Protein AF-R7LWX1-F1 (afdb_monomer_lite)

Structure (mmCIF, N/CA/C/O backbone):
data_AF-R7LWX1-F1
#
_entry.id   AF-R7LWX1-F1
#
loop_
_atom_site.group_PDB
_atom_site.id
_atom_site.type_symbol
_atom_site.label_atom_id
_atom_site.label_alt_id
_atom_site.label_comp_id
_atom_site.label_asym_id
_atom_site.label_entity_id
_atom_site.label_seq_id
_atom_site.pdbx_PDB_ins_code
_atom_site.Cartn_x
_atom_site.Cartn_y
_atom_site.Cartn_z
_atom_site.occupancy
_atom_site.B_iso_or_equiv
_atom_site.auth_seq_id
_atom_site.auth_comp_id
_atom_site.auth_asym_id
_atom_site.auth_atom_id
_atom_site.pdbx_PDB_model_num
ATOM 1 N N . MET A 1 1 ? -6.903 -1.826 16.139 1.00 79.50 1 MET A N 1
ATOM 2 C CA . MET A 1 1 ? -6.260 -3.153 16.042 1.00 79.50 1 MET A CA 1
ATOM 3 C C . MET A 1 1 ? -4.923 -3.073 16.783 1.00 79.50 1 MET A C 1
ATOM 5 O O . MET A 1 1 ? -4.503 -1.968 17.119 1.00 79.50 1 MET A O 1
ATOM 9 N N . SER A 1 2 ? -4.283 -4.193 17.135 1.00 88.62 2 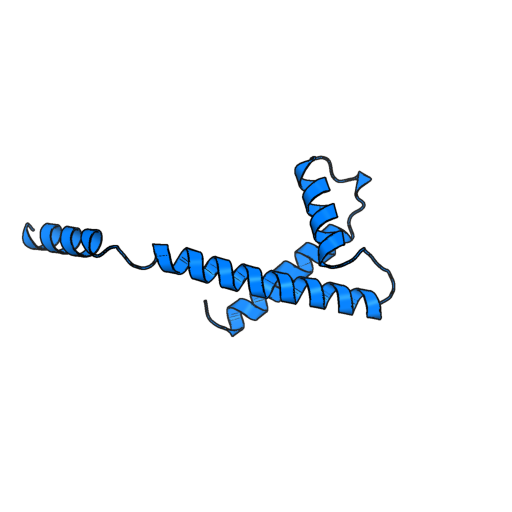SER A N 1
ATOM 10 C CA . SER A 1 2 ? -2.975 -4.135 17.811 1.00 88.62 2 SER A CA 1
ATOM 11 C C . SER A 1 2 ? -1.902 -3.551 16.879 1.00 88.62 2 SER A C 1
ATOM 13 O O . SER A 1 2 ? -2.018 -3.635 15.654 1.00 88.62 2 SER A O 1
ATOM 15 N N . LYS A 1 3 ? -0.835 -2.962 17.439 1.00 88.50 3 LYS A N 1
ATOM 16 C CA . LYS A 1 3 ? 0.281 -2.406 16.648 1.00 88.50 3 LYS A CA 1
ATOM 17 C C . LYS A 1 3 ? 0.890 -3.455 15.710 1.00 88.50 3 LYS A C 1
ATOM 19 O O . LYS A 1 3 ? 1.113 -3.165 14.540 1.00 88.50 3 LYS A O 1
ATOM 24 N N . ILE A 1 4 ? 1.084 -4.675 16.212 1.00 91.00 4 ILE A N 1
ATOM 25 C CA . ILE A 1 4 ? 1.629 -5.807 15.450 1.00 91.00 4 ILE A CA 1
ATOM 26 C C . ILE A 1 4 ? 0.669 -6.222 14.329 1.00 91.00 4 ILE A C 1
ATOM 28 O O . ILE A 1 4 ? 1.095 -6.366 13.186 1.00 91.00 4 ILE A O 1
ATOM 32 N N . GLY A 1 5 ? -0.635 -6.321 14.617 1.00 92.31 5 GLY A N 1
ATOM 33 C CA . GLY A 1 5 ? -1.640 -6.645 13.600 1.00 92.31 5 GLY A CA 1
ATOM 34 C C . GLY A 1 5 ? -1.671 -5.621 12.463 1.00 92.31 5 GLY A C 1
ATOM 35 O O . GLY A 1 5 ? -1.781 -5.988 11.296 1.00 92.31 5 GLY A O 1
ATOM 36 N N . ARG A 1 6 ? -1.479 -4.335 12.782 1.00 93.06 6 ARG A N 1
ATOM 37 C CA . ARG A 1 6 ? -1.377 -3.273 11.772 1.00 93.06 6 ARG A CA 1
ATOM 38 C C . ARG A 1 6 ? -0.171 -3.459 10.865 1.00 93.06 6 ARG A C 1
ATOM 40 O O . ARG A 1 6 ? -0.306 -3.313 9.658 1.00 93.06 6 ARG A O 1
ATOM 47 N N . MET A 1 7 ? 0.991 -3.758 11.443 1.00 93.81 7 MET A N 1
ATOM 48 C CA . MET A 1 7 ? 2.212 -3.983 10.669 1.00 93.81 7 MET A CA 1
ATOM 49 C C . MET A 1 7 ? 2.033 -5.167 9.720 1.00 93.81 7 MET A C 1
ATOM 51 O O . MET A 1 7 ? 2.330 -5.045 8.537 1.00 93.81 7 MET A O 1
ATOM 55 N N . TYR A 1 8 ? 1.472 -6.273 10.213 1.00 96.00 8 TYR A N 1
ATOM 56 C CA . TYR A 1 8 ? 1.214 -7.459 9.400 1.00 96.00 8 TYR A CA 1
ATOM 57 C C . TYR A 1 8 ? 0.249 -7.166 8.241 1.00 96.00 8 TYR A C 1
ATOM 59 O O . TYR A 1 8 ? 0.563 -7.443 7.084 1.00 96.00 8 TYR A O 1
ATOM 67 N N . ASN A 1 9 ? -0.874 -6.500 8.525 1.00 95.94 9 ASN A N 1
ATOM 68 C CA . ASN A 1 9 ? -1.828 -6.098 7.492 1.00 95.94 9 ASN A CA 1
ATOM 69 C C . ASN A 1 9 ? -1.216 -5.110 6.488 1.00 95.94 9 ASN A C 1
ATOM 71 O O . ASN A 1 9 ? -1.458 -5.230 5.292 1.00 95.94 9 ASN A O 1
ATOM 75 N N . ALA A 1 10 ? -0.374 -4.175 6.937 1.00 96.50 10 ALA A N 1
ATOM 76 C CA . ALA A 1 10 ? 0.310 -3.244 6.043 1.00 96.50 10 ALA A CA 1
ATOM 77 C C . ALA A 1 10 ? 1.280 -3.959 5.092 1.00 96.50 10 ALA A C 1
ATOM 79 O O . ALA A 1 10 ? 1.373 -3.580 3.925 1.00 96.50 10 ALA A O 1
ATOM 80 N N . VAL A 1 11 ? 1.988 -4.989 5.570 1.00 97.50 11 VAL A N 1
ATOM 81 C CA . VAL A 1 11 ? 2.875 -5.822 4.741 1.00 97.50 11 VAL A CA 1
ATOM 82 C C . VAL A 1 11 ? 2.072 -6.598 3.700 1.00 97.50 11 VAL A C 1
ATOM 84 O O . VAL A 1 11 ? 2.437 -6.585 2.525 1.00 97.50 11 VAL A O 1
ATOM 87 N N . ILE A 1 12 ? 0.966 -7.228 4.104 1.00 97.31 12 ILE A N 1
ATOM 88 C CA . ILE A 1 12 ? 0.089 -7.966 3.184 1.00 97.31 12 ILE A CA 1
ATOM 89 C C . ILE A 1 12 ? -0.466 -7.034 2.105 1.00 97.31 12 ILE A C 1
ATOM 91 O O . ILE A 1 12 ? -0.338 -7.331 0.917 1.00 97.31 12 ILE A O 1
ATOM 95 N N . SER A 1 13 ? -1.027 -5.886 2.492 1.00 96.62 13 SER A N 1
ATOM 96 C CA . SER A 1 13 ? -1.553 -4.909 1.533 1.00 96.62 13 SER A CA 1
ATOM 97 C C . SER A 1 13 ? -0.464 -4.394 0.593 1.00 96.62 13 SER A C 1
ATOM 99 O O . SER A 1 13 ? -0.682 -4.318 -0.612 1.00 96.62 13 SER A O 1
ATOM 101 N N . ALA A 1 14 ? 0.745 -4.136 1.105 1.00 97.50 14 ALA A N 1
ATOM 102 C CA . ALA A 1 14 ? 1.877 -3.750 0.269 1.00 97.50 14 ALA A CA 1
ATOM 103 C C . ALA A 1 14 ? 2.241 -4.838 -0.752 1.00 97.50 14 ALA A C 1
ATOM 105 O O . ALA A 1 14 ? 2.503 -4.521 -1.911 1.00 97.50 14 ALA A O 1
ATOM 106 N N . ALA A 1 15 ? 2.223 -6.115 -0.363 1.00 97.44 15 ALA A N 1
ATOM 107 C CA . ALA A 1 15 ? 2.465 -7.221 -1.286 1.00 97.44 15 ALA A CA 1
ATOM 108 C C . ALA A 1 15 ? 1.405 -7.286 -2.396 1.00 97.44 15 ALA A C 1
ATOM 110 O O . ALA A 1 15 ? 1.758 -7.445 -3.568 1.00 97.44 15 ALA A O 1
ATOM 111 N N . TYR A 1 16 ? 0.126 -7.098 -2.055 1.00 96.75 16 TYR A N 1
ATOM 112 C CA . TYR A 1 16 ? -0.951 -7.030 -3.044 1.00 96.75 16 TYR A CA 1
ATOM 113 C C . TYR A 1 16 ? -0.801 -5.840 -3.994 1.00 96.75 16 TYR A C 1
ATOM 115 O O . TYR A 1 16 ? -0.874 -6.037 -5.208 1.00 96.75 16 TYR A 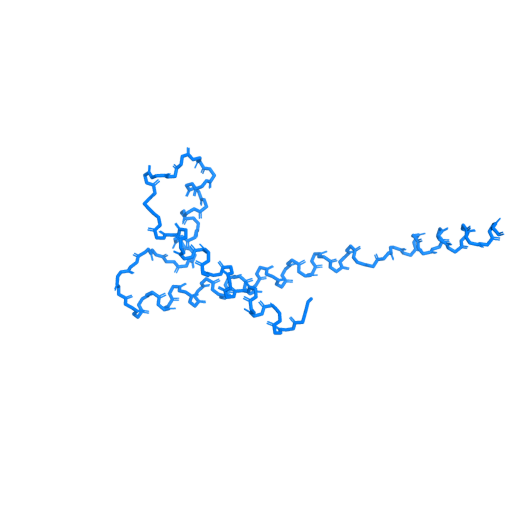O 1
ATOM 123 N N . ASP A 1 17 ? -0.511 -4.644 -3.478 1.00 96.25 17 ASP A N 1
ATOM 124 C CA . ASP A 1 17 ? -0.286 -3.448 -4.297 1.00 96.25 17 ASP A CA 1
ATOM 125 C C . ASP A 1 17 ? 0.889 -3.649 -5.259 1.00 96.25 17 ASP A C 1
ATOM 127 O O . ASP A 1 17 ? 0.788 -3.366 -6.455 1.00 96.25 17 ASP A O 1
ATOM 131 N N . ARG A 1 18 ? 2.010 -4.195 -4.769 1.00 96.31 18 ARG A N 1
ATOM 132 C CA . ARG A 1 18 ? 3.190 -4.451 -5.606 1.00 96.31 18 ARG A CA 1
ATOM 133 C C . ARG A 1 18 ? 2.933 -5.522 -6.662 1.00 96.31 18 ARG A C 1
ATOM 135 O O . ARG A 1 18 ? 3.367 -5.346 -7.801 1.00 96.31 18 ARG A O 1
ATOM 142 N N . ARG A 1 19 ? 2.186 -6.577 -6.323 1.00 94.31 19 ARG A N 1
ATOM 143 C CA . ARG A 1 19 ? 1.725 -7.587 -7.288 1.00 94.31 19 ARG A CA 1
ATOM 144 C C . ARG A 1 19 ? 0.763 -6.995 -8.317 1.00 94.31 19 ARG A C 1
ATOM 146 O O . ARG A 1 19 ? 0.736 -7.448 -9.455 1.00 94.31 19 ARG A O 1
ATOM 153 N N . PHE A 1 20 ? -0.050 -6.014 -7.939 1.00 94.62 20 PHE A N 1
ATOM 154 C CA . PHE A 1 20 ? -0.948 -5.344 -8.874 1.00 94.62 20 PHE A CA 1
ATOM 155 C C . PHE A 1 20 ? -0.177 -4.442 -9.842 1.00 94.62 20 PHE A C 1
ATOM 157 O O . PHE A 1 20 ? -0.411 -4.507 -11.046 1.00 94.62 20 PHE A O 1
ATOM 164 N N . VAL A 1 21 ? 0.800 -3.679 -9.343 1.00 94.56 21 VAL A N 1
ATOM 165 C CA . VAL A 1 21 ? 1.678 -2.832 -10.168 1.00 94.56 21 VAL A CA 1
ATOM 166 C C . VAL A 1 21 ? 2.491 -3.648 -11.177 1.00 94.56 21 VAL A C 1
ATOM 168 O O . VAL A 1 21 ? 2.734 -3.167 -12.284 1.00 94.56 21 VAL A O 1
ATOM 171 N N . SER A 1 22 ? 2.895 -4.876 -10.833 1.00 92.12 22 SER A N 1
ATOM 172 C CA . SER A 1 22 ? 3.638 -5.744 -11.756 1.00 92.12 22 SER A CA 1
ATOM 173 C C . SER A 1 22 ? 2.787 -6.328 -12.888 1.00 92.12 22 SER A C 1
ATOM 175 O O . SER A 1 22 ? 3.348 -6.865 -13.845 1.00 92.12 22 SER A O 1
ATOM 177 N N . LYS A 1 23 ? 1.452 -6.219 -12.826 1.00 89.69 23 LYS A N 1
ATOM 178 C CA . LYS A 1 23 ? 0.583 -6.624 -13.937 1.00 89.69 23 LYS A CA 1
ATOM 179 C C . LYS A 1 23 ? 0.791 -5.702 -15.135 1.00 89.69 23 LYS A C 1
ATOM 181 O O . LYS A 1 23 ? 0.989 -4.498 -14.991 1.00 89.69 23 LYS A O 1
ATOM 186 N N . ASN A 1 24 ? 0.676 -6.272 -16.332 1.00 82.88 24 ASN A N 1
ATOM 187 C CA . ASN A 1 24 ? 0.669 -5.492 -17.561 1.00 82.88 24 ASN A CA 1
ATOM 188 C C . ASN A 1 24 ? -0.604 -4.619 -17.605 1.00 82.88 24 ASN A C 1
ATOM 190 O O . ASN A 1 24 ? -1.701 -5.187 -17.571 1.00 82.88 24 ASN A O 1
ATOM 194 N N . PRO A 1 25 ? -0.494 -3.280 -17.710 1.00 79.69 25 PRO A N 1
ATOM 195 C CA . PRO A 1 25 ? -1.653 -2.388 -17.719 1.00 79.69 25 PRO A CA 1
ATOM 196 C C . PRO A 1 25 ? -2.601 -2.660 -18.893 1.00 79.69 25 PRO A C 1
ATOM 198 O O . PRO A 1 25 ? -3.804 -2.473 -18.752 1.00 79.69 25 PRO A O 1
ATOM 201 N N . LYS A 1 26 ? -2.103 -3.210 -20.011 1.00 81.44 26 LYS A N 1
ATOM 202 C CA . LYS A 1 26 ? -2.938 -3.623 -21.156 1.00 81.44 26 LYS A CA 1
ATOM 203 C C . LYS A 1 26 ? -3.952 -4.723 -20.810 1.00 81.44 26 LYS A C 1
ATOM 205 O O . LYS A 1 26 ? -4.928 -4.897 -21.529 1.00 81.44 26 LYS A O 1
ATOM 210 N N . ASN A 1 27 ? -3.732 -5.453 -19.714 1.00 85.88 27 ASN A N 1
ATOM 211 C CA . ASN A 1 27 ? -4.625 -6.513 -19.244 1.00 85.88 27 ASN A CA 1
ATOM 212 C C . ASN A 1 27 ? -5.658 -6.011 -18.217 1.00 85.88 27 ASN A C 1
ATOM 214 O O . ASN A 1 27 ? -6.477 -6.802 -17.743 1.00 85.88 27 ASN A O 1
ATOM 218 N N . LEU A 1 28 ? -5.619 -4.726 -17.844 1.00 87.94 28 LEU A N 1
ATOM 219 C CA . LEU A 1 28 ? -6.582 -4.114 -16.932 1.00 87.94 28 LEU A CA 1
ATOM 220 C C . LEU A 1 28 ? -7.802 -3.662 -17.739 1.00 87.94 28 LEU A C 1
ATOM 222 O O . LEU A 1 28 ? -7.727 -2.744 -18.549 1.00 87.94 28 LEU A O 1
ATOM 226 N N . LYS A 1 29 ? -8.924 -4.359 -17.546 1.00 86.75 29 LYS A N 1
ATOM 227 C CA . LYS A 1 29 ? -10.124 -4.199 -18.381 1.00 86.75 29 LYS A CA 1
ATOM 228 C C . LYS A 1 29 ? -11.010 -3.031 -17.955 1.00 86.75 29 LYS A C 1
ATOM 230 O O . LYS A 1 29 ? -11.820 -2.573 -18.754 1.00 86.75 29 LYS A O 1
ATOM 235 N N . THR A 1 30 ? -10.897 -2.577 -16.706 1.00 92.25 30 THR A N 1
ATOM 236 C CA . THR A 1 30 ? -11.764 -1.523 -16.176 1.00 92.25 30 THR A CA 1
ATOM 237 C C . THR A 1 30 ? -11.013 -0.191 -16.049 1.00 92.25 30 THR A C 1
ATOM 239 O O . THR A 1 30 ? -9.841 -0.174 -15.661 1.00 92.25 30 THR A O 1
ATOM 242 N N . PRO A 1 31 ? -11.675 0.954 -16.309 1.00 92.00 31 PRO A N 1
ATOM 243 C CA . PRO A 1 31 ? -11.078 2.274 -16.081 1.00 92.00 31 PRO A CA 1
ATOM 244 C C . PRO A 1 31 ? -10.656 2.506 -14.625 1.00 92.00 31 PRO A C 1
ATOM 246 O O . PRO A 1 31 ? -9.722 3.258 -14.355 1.00 92.00 31 PRO A O 1
ATOM 249 N N . ILE A 1 32 ? -11.348 1.859 -13.681 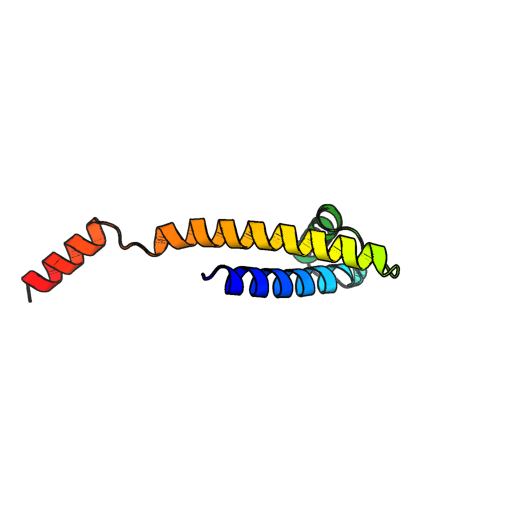1.00 93.81 32 ILE A N 1
ATOM 250 C CA . ILE A 1 32 ? -11.040 1.929 -12.251 1.00 93.81 32 ILE A CA 1
ATOM 251 C C . ILE A 1 32 ? -9.707 1.235 -11.972 1.00 93.81 32 ILE A C 1
ATOM 253 O O . ILE A 1 32 ? -8.855 1.819 -11.306 1.00 93.81 32 ILE A O 1
ATOM 257 N N . ASP A 1 33 ? -9.495 0.039 -12.526 1.00 92.06 33 ASP A N 1
ATOM 258 C CA . ASP A 1 33 ? -8.243 -0.704 -12.369 1.00 92.06 33 ASP A CA 1
ATOM 259 C C . ASP A 1 33 ? -7.054 0.050 -12.967 1.00 92.06 33 ASP A C 1
ATOM 261 O O . ASP A 1 33 ? -5.986 0.085 -12.357 1.00 92.06 33 ASP A O 1
ATOM 265 N N . LEU A 1 34 ? -7.240 0.684 -14.130 1.00 93.38 34 LEU A N 1
ATOM 266 C CA . LEU A 1 34 ? -6.213 1.514 -14.766 1.00 93.38 34 LEU A CA 1
ATOM 267 C C . LEU A 1 34 ? -5.838 2.709 -13.885 1.00 93.38 34 LEU A C 1
ATOM 269 O O . LEU A 1 34 ? -4.668 2.879 -13.548 1.00 93.38 34 LEU A O 1
ATOM 273 N N . LYS A 1 35 ? -6.825 3.485 -13.419 1.00 94.62 35 LYS A N 1
ATOM 274 C CA . LYS A 1 35 ? -6.574 4.616 -12.508 1.00 94.62 35 LYS A CA 1
ATOM 275 C C . LYS A 1 35 ? -5.940 4.170 -11.191 1.00 94.62 35 LYS A C 1
ATOM 277 O O . LYS A 1 35 ? -5.093 4.871 -10.634 1.00 94.62 35 LYS A O 1
ATOM 282 N N . PHE A 1 36 ? -6.350 3.014 -10.674 1.00 94.19 36 PHE A N 1
ATOM 283 C CA . PHE A 1 36 ? -5.771 2.447 -9.463 1.00 94.19 36 PHE A CA 1
ATOM 284 C C . PHE A 1 36 ? -4.308 2.044 -9.683 1.00 94.19 36 PHE A C 1
ATOM 286 O O . PHE A 1 36 ? -3.453 2.395 -8.869 1.00 94.19 36 PHE A O 1
ATOM 293 N N . HIS A 1 37 ? -3.999 1.394 -10.809 1.00 95.50 37 HIS A N 1
ATOM 294 C CA . HIS A 1 37 ? -2.631 1.053 -11.207 1.00 95.50 37 HIS A CA 1
ATOM 295 C C . HIS A 1 37 ? -1.755 2.299 -11.329 1.00 95.50 37 HIS A C 1
ATOM 297 O O . HIS A 1 37 ? -0.708 2.369 -10.687 1.00 95.50 37 HIS A O 1
ATOM 303 N N . GLU A 1 38 ? -2.214 3.312 -12.064 1.00 95.12 38 GLU A N 1
ATOM 304 C CA . GLU A 1 38 ? -1.506 4.584 -12.241 1.00 95.12 38 GLU A CA 1
ATOM 305 C C . GLU A 1 38 ? -1.225 5.273 -10.901 1.00 95.12 38 GLU A C 1
ATOM 307 O O . GLU A 1 38 ? -0.108 5.732 -10.646 1.00 95.12 38 GLU A O 1
ATOM 312 N N . SER A 1 39 ? -2.216 5.299 -10.006 1.00 95.62 39 SER A N 1
ATOM 313 C CA . SER A 1 39 ? -2.068 5.854 -8.659 1.00 95.62 39 SER A CA 1
ATOM 314 C C . SER A 1 39 ? -1.022 5.094 -7.836 1.00 95.62 39 SER A C 1
ATOM 316 O O . SER A 1 39 ? -0.153 5.708 -7.203 1.00 95.62 39 SER A O 1
ATOM 318 N N . LEU A 1 40 ? -1.037 3.758 -7.880 1.00 96.00 40 LEU A N 1
ATOM 319 C CA . LEU A 1 40 ? -0.044 2.930 -7.194 1.00 96.00 40 LEU A CA 1
ATOM 320 C C . LEU A 1 40 ? 1.361 3.114 -7.775 1.00 96.00 40 LEU A C 1
ATOM 322 O O . LEU A 1 40 ? 2.322 3.230 -7.009 1.00 96.00 40 LEU A O 1
ATOM 326 N N . VAL A 1 41 ? 1.502 3.195 -9.099 1.00 95.88 41 VAL A N 1
ATOM 327 C CA . VAL A 1 41 ? 2.787 3.472 -9.763 1.00 95.88 41 VAL A CA 1
ATOM 328 C C . VAL A 1 41 ? 3.313 4.848 -9.360 1.00 95.88 41 VAL A C 1
ATOM 330 O O . VAL A 1 41 ? 4.481 4.970 -8.990 1.00 95.88 41 VAL A O 1
ATOM 333 N N . LYS A 1 42 ? 2.457 5.873 -9.348 1.00 96.75 42 LYS A N 1
ATOM 334 C CA . LYS A 1 42 ? 2.826 7.238 -8.947 1.00 96.75 42 LYS A CA 1
ATOM 335 C C . LYS A 1 42 ? 3.286 7.314 -7.489 1.00 96.75 42 LYS A C 1
ATOM 337 O O . LYS A 1 42 ? 4.237 8.025 -7.174 1.00 96.75 42 LYS A O 1
ATOM 342 N N . THR A 1 43 ? 2.617 6.594 -6.593 1.00 95.19 43 THR A N 1
ATOM 343 C CA . THR A 1 43 ? 2.866 6.679 -5.143 1.00 95.19 43 THR A CA 1
ATOM 344 C C . THR A 1 43 ? 3.970 5.739 -4.656 1.00 95.19 43 THR A C 1
ATOM 346 O O . THR A 1 43 ? 4.722 6.088 -3.745 1.00 95.19 43 THR A O 1
ATOM 349 N N . THR A 1 44 ? 4.108 4.558 -5.263 1.00 95.75 44 THR A N 1
ATOM 350 C CA . THR A 1 44 ? 5.028 3.500 -4.801 1.00 95.75 44 THR A CA 1
ATOM 351 C C . THR A 1 44 ? 6.145 3.177 -5.797 1.00 95.75 44 THR A C 1
ATOM 353 O O . THR A 1 44 ? 7.135 2.541 -5.433 1.00 95.75 44 THR A O 1
ATOM 356 N N . GLY A 1 45 ? 6.061 3.689 -7.024 1.00 94.75 45 GLY A N 1
ATOM 357 C CA . GLY A 1 45 ? 7.029 3.487 -8.102 1.00 94.75 45 GLY A CA 1
ATOM 358 C C . GLY A 1 45 ? 6.609 2.397 -9.099 1.00 94.75 45 GLY A C 1
ATOM 359 O O . GLY A 1 45 ? 5.747 1.566 -8.788 1.00 94.75 45 GLY A O 1
ATOM 360 N N . PRO A 1 46 ? 7.225 2.378 -10.295 1.00 94.88 46 PRO A N 1
ATOM 361 C CA . PRO A 1 46 ? 6.912 1.415 -11.349 1.00 94.88 46 PRO A CA 1
ATOM 362 C C . PRO A 1 46 ? 7.325 -0.019 -10.986 1.00 94.88 46 PRO A C 1
ATOM 364 O O . PRO A 1 46 ? 7.970 -0.272 -9.964 1.00 94.88 46 PRO A O 1
ATOM 367 N N . SER A 1 47 ? 6.926 -0.978 -11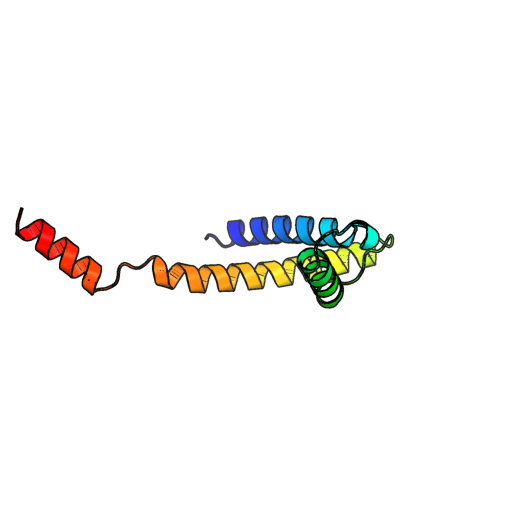.823 1.00 93.44 47 SER A N 1
ATOM 368 C CA . SER A 1 47 ? 7.483 -2.334 -11.782 1.00 93.44 47 SER A CA 1
ATOM 369 C C . SER A 1 47 ? 8.949 -2.307 -12.223 1.00 93.44 47 SER A C 1
ATOM 371 O O . SER A 1 47 ? 9.316 -1.526 -13.100 1.00 93.44 47 SER A O 1
ATOM 373 N N . THR A 1 48 ? 9.797 -3.126 -11.606 1.00 93.56 48 THR A N 1
ATOM 374 C CA . THR A 1 48 ? 11.241 -3.142 -11.868 1.00 93.56 48 THR A CA 1
ATOM 375 C C . THR A 1 48 ? 11.817 -4.525 -11.600 1.00 93.56 48 THR A C 1
ATOM 377 O O . THR A 1 48 ? 11.405 -5.194 -10.654 1.00 93.56 48 THR A O 1
ATOM 380 N N . ASN A 1 49 ? 12.795 -4.924 -12.413 1.00 93.25 49 ASN A N 1
ATOM 381 C CA . ASN A 1 49 ? 13.563 -6.156 -12.216 1.00 93.25 49 ASN A CA 1
ATOM 382 C C . ASN A 1 49 ? 14.781 -5.932 -11.303 1.00 93.25 49 ASN A C 1
ATOM 384 O O . ASN A 1 49 ? 15.463 -6.884 -10.936 1.00 93.25 49 ASN A O 1
ATOM 388 N N . ASN A 1 50 ? 15.078 -4.679 -10.932 1.00 96.31 50 ASN A N 1
ATOM 389 C CA . ASN A 1 50 ? 16.178 -4.363 -10.030 1.00 96.31 50 ASN A CA 1
ATOM 390 C C . ASN A 1 50 ? 15.750 -4.630 -8.570 1.00 96.31 50 ASN A C 1
ATOM 392 O O . ASN A 1 50 ? 14.839 -3.952 -8.080 1.00 96.31 50 ASN A O 1
ATOM 396 N N . PRO A 1 51 ? 16.417 -5.543 -7.839 1.00 93.81 51 PRO A N 1
ATOM 397 C CA . PRO A 1 51 ? 15.997 -5.940 -6.494 1.00 93.81 51 PRO A CA 1
ATOM 398 C C 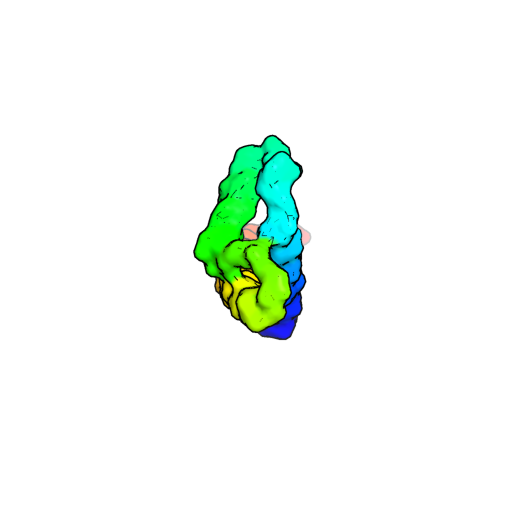. PRO A 1 51 ? 16.055 -4.789 -5.479 1.00 93.81 51 PRO A C 1
ATOM 400 O O . PRO A 1 51 ? 15.178 -4.672 -4.623 1.00 93.81 51 PRO A O 1
ATOM 403 N N . ILE A 1 52 ? 17.029 -3.881 -5.603 1.00 96.38 52 ILE A N 1
ATOM 404 C CA . ILE A 1 52 ? 17.167 -2.717 -4.714 1.00 96.38 52 ILE A CA 1
ATOM 405 C C . ILE A 1 52 ? 15.998 -1.752 -4.928 1.00 96.38 52 ILE A C 1
ATOM 407 O O . ILE A 1 52 ? 15.421 -1.229 -3.971 1.00 96.38 52 ILE A O 1
ATOM 411 N N . GLN A 1 53 ? 15.625 -1.507 -6.185 1.00 95.81 53 GLN A N 1
ATOM 412 C CA . GLN A 1 53 ? 14.477 -0.654 -6.491 1.00 95.81 53 GLN A CA 1
ATOM 413 C C . GLN A 1 53 ? 13.161 -1.319 -6.076 1.00 95.81 53 GLN A C 1
ATOM 415 O O . GLN A 1 53 ? 12.300 -0.643 -5.513 1.00 95.81 53 GLN A O 1
ATOM 420 N N . ALA A 1 54 ? 13.029 -2.633 -6.269 1.00 95.06 54 ALA A N 1
ATOM 421 C CA . ALA A 1 54 ? 11.866 -3.395 -5.829 1.00 95.06 54 ALA A CA 1
ATOM 422 C C . ALA A 1 54 ? 11.672 -3.292 -4.307 1.00 95.06 54 ALA A C 1
ATOM 424 O O . ALA A 1 54 ? 10.567 -2.987 -3.854 1.00 95.06 54 ALA A O 1
ATOM 425 N N . ALA A 1 55 ? 12.748 -3.432 -3.525 1.00 96.25 55 ALA A N 1
ATOM 426 C CA . ALA A 1 55 ? 12.717 -3.253 -2.074 1.00 96.25 55 ALA A CA 1
ATOM 427 C C . ALA A 1 55 ? 12.311 -1.822 -1.671 1.00 96.25 55 ALA A C 1
ATOM 429 O O . ALA A 1 55 ? 11.447 -1.640 -0.810 1.00 96.25 55 ALA A O 1
ATOM 430 N N . LYS A 1 56 ? 12.858 -0.792 -2.336 1.00 97.31 56 LYS A N 1
ATOM 431 C CA . LYS 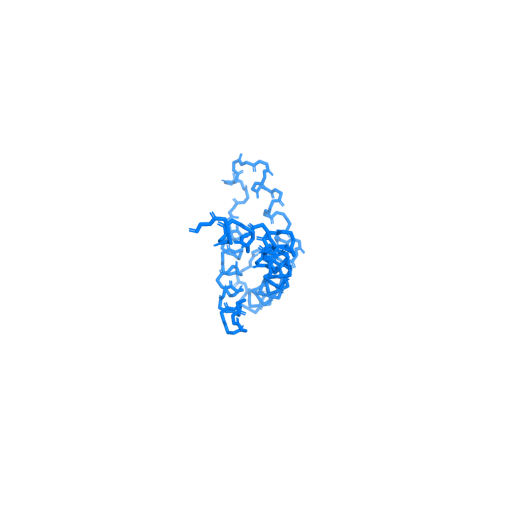A 1 56 ? 12.467 0.613 -2.105 1.00 97.31 56 LYS A CA 1
ATOM 432 C C . LYS A 1 56 ? 10.984 0.850 -2.404 1.00 97.31 56 LYS A C 1
ATOM 434 O O . LYS A 1 56 ? 10.297 1.509 -1.623 1.00 97.31 56 LYS A O 1
ATOM 439 N N . SER A 1 57 ? 10.479 0.316 -3.513 1.00 97.19 57 SER A N 1
ATOM 440 C CA . SER A 1 57 ? 9.067 0.421 -3.890 1.00 97.19 57 SER A CA 1
ATOM 441 C C . SER A 1 57 ? 8.145 -0.329 -2.933 1.00 97.19 57 SER A C 1
ATOM 443 O O . SER A 1 57 ? 7.090 0.191 -2.565 1.00 97.19 57 SER A O 1
ATOM 445 N N . PHE A 1 58 ? 8.556 -1.509 -2.468 1.00 97.56 58 PHE A N 1
ATOM 446 C CA . PHE A 1 58 ? 7.829 -2.254 -1.445 1.00 97.56 58 PHE A CA 1
ATOM 447 C C . PHE A 1 58 ? 7.751 -1.469 -0.132 1.00 97.56 58 PHE A C 1
ATOM 449 O O . PHE A 1 58 ? 6.673 -1.323 0.441 1.00 97.56 58 PHE A O 1
ATOM 456 N N . PHE A 1 59 ? 8.862 -0.874 0.307 1.00 97.69 59 PHE A N 1
ATOM 457 C CA . PHE A 1 59 ? 8.885 -0.049 1.514 1.00 97.69 59 PHE A CA 1
ATOM 458 C C . PHE A 1 59 ? 7.970 1.183 1.403 1.00 97.69 59 PHE A C 1
ATOM 460 O O . PHE A 1 59 ? 7.257 1.517 2.353 1.00 97.69 59 PHE A O 1
ATOM 467 N N . LYS A 1 60 ? 7.915 1.831 0.228 1.00 97.88 60 LYS A N 1
ATOM 468 C CA . LYS A 1 60 ? 6.952 2.915 -0.042 1.00 97.88 60 LYS A CA 1
ATOM 469 C C . LYS A 1 60 ? 5.502 2.431 0.083 1.00 97.88 60 LYS A C 1
ATOM 471 O O . LYS A 1 60 ? 4.707 3.093 0.749 1.00 97.88 60 LYS A O 1
ATOM 476 N N . ALA A 1 61 ? 5.175 1.273 -0.497 1.00 97.56 61 ALA A N 1
ATOM 477 C CA . ALA A 1 61 ? 3.843 0.670 -0.397 1.00 97.56 61 ALA A CA 1
ATOM 478 C C . ALA A 1 61 ? 3.475 0.310 1.053 1.00 97.56 61 ALA A C 1
ATOM 480 O O . ALA A 1 61 ? 2.366 0.597 1.503 1.00 97.56 61 ALA A O 1
ATOM 481 N N . TYR A 1 62 ? 4.417 -0.239 1.823 1.00 97.94 62 TYR A N 1
ATOM 482 C CA . TYR A 1 62 ? 4.229 -0.525 3.247 1.00 97.94 62 TYR A CA 1
ATOM 483 C C . TYR A 1 62 ? 3.928 0.740 4.061 1.00 97.94 62 TYR A C 1
ATOM 485 O O . TYR A 1 62 ? 2.986 0.758 4.859 1.00 97.94 62 TYR A O 1
ATOM 493 N N . LYS A 1 63 ? 4.686 1.823 3.844 1.00 97.56 63 LYS A N 1
ATOM 494 C CA . LYS A 1 63 ? 4.461 3.102 4.538 1.00 97.56 63 LYS A CA 1
ATOM 495 C C . LYS A 1 63 ? 3.088 3.688 4.198 1.00 97.56 63 LYS A C 1
ATOM 497 O O . LYS A 1 63 ? 2.379 4.136 5.100 1.00 97.56 63 LYS A O 1
ATOM 502 N N . LEU A 1 64 ? 2.699 3.646 2.922 1.00 96.81 64 LEU A N 1
ATOM 503 C CA . LEU A 1 64 ? 1.385 4.098 2.463 1.00 96.81 64 LEU A CA 1
ATOM 504 C C . LEU A 1 64 ? 0.254 3.312 3.145 1.00 96.81 64 LEU A C 1
ATOM 506 O O . LEU A 1 64 ? -0.656 3.913 3.717 1.00 96.81 64 LEU A O 1
ATOM 510 N N . ASN A 1 65 ? 0.347 1.981 3.155 1.00 97.38 65 ASN A N 1
ATOM 511 C CA . ASN A 1 65 ? -0.661 1.119 3.772 1.00 97.38 65 ASN A CA 1
ATOM 512 C C . ASN A 1 65 ? -0.705 1.244 5.298 1.00 97.38 65 ASN A C 1
ATOM 514 O O . ASN A 1 65 ? -1.783 1.227 5.886 1.00 97.38 65 ASN A O 1
ATOM 518 N N . SER A 1 66 ? 0.437 1.464 5.950 1.00 96.25 66 SER A N 1
ATOM 519 C CA . SER A 1 66 ? 0.484 1.739 7.391 1.00 96.25 66 SER A CA 1
ATOM 520 C C . SER A 1 66 ? -0.312 2.998 7.753 1.00 96.25 66 SER A C 1
ATOM 522 O O . SER A 1 66 ? -1.080 2.994 8.717 1.00 96.25 66 SER A O 1
ATOM 524 N N . LEU A 1 67 ? -0.171 4.064 6.955 1.00 95.62 67 LEU A N 1
ATOM 525 C CA . LEU A 1 67 ? -0.939 5.302 7.122 1.00 95.62 67 LEU A CA 1
ATOM 526 C C . LEU A 1 67 ? -2.425 5.100 6.815 1.00 95.62 67 LEU A C 1
ATOM 528 O O . LEU A 1 67 ? -3.275 5.631 7.530 1.00 95.62 67 LEU A O 1
ATOM 532 N N . ARG A 1 68 ? -2.747 4.320 5.780 1.00 94.81 68 ARG A N 1
ATOM 533 C CA . ARG A 1 68 ? -4.130 3.985 5.432 1.00 94.81 68 ARG A CA 1
ATOM 534 C C . ARG A 1 68 ? -4.830 3.242 6.570 1.00 94.81 68 ARG A C 1
ATOM 536 O O . ARG A 1 68 ? -5.891 3.677 7.000 1.00 94.81 68 ARG A O 1
ATOM 543 N N . LEU A 1 69 ? -4.197 2.210 7.125 1.00 95.12 69 LEU A N 1
ATOM 544 C CA . LEU A 1 69 ? -4.738 1.450 8.256 1.00 95.12 69 LEU A CA 1
ATOM 545 C C . LEU A 1 69 ? -4.890 2.307 9.519 1.00 95.12 69 LEU A C 1
ATOM 547 O O . LEU A 1 69 ? -5.833 2.119 10.279 1.00 95.12 69 LEU A O 1
ATOM 551 N N . LEU A 1 70 ? -3.985 3.263 9.764 1.00 93.94 70 LEU A N 1
ATOM 552 C CA . LEU A 1 70 ? -4.163 4.247 10.840 1.00 93.94 70 LEU A CA 1
ATOM 553 C C . LEU A 1 70 ? -5.428 5.086 10.633 1.00 93.94 70 LEU A C 1
ATOM 555 O O . LEU A 1 70 ? -6.211 5.235 11.567 1.00 93.94 70 LEU A O 1
ATOM 559 N N . ARG A 1 71 ? -5.659 5.591 9.417 1.00 92.69 71 ARG A N 1
ATOM 560 C CA . ARG A 1 71 ? -6.882 6.348 9.104 1.00 92.69 71 ARG A CA 1
ATOM 561 C C . ARG A 1 71 ? -8.131 5.486 9.240 1.00 92.69 71 ARG A C 1
ATOM 563 O O . ARG A 1 71 ? -9.094 5.927 9.854 1.00 92.69 71 ARG A O 1
ATOM 570 N N . GLU A 1 72 ? -8.107 4.263 8.720 1.00 91.06 72 GLU A N 1
ATOM 571 C CA . GLU A 1 72 ? -9.227 3.325 8.836 1.00 91.06 72 GLU A CA 1
ATOM 572 C C . GLU A 1 72 ? -9.554 3.022 10.300 1.00 91.06 72 GLU A C 1
ATOM 574 O O . GLU A 1 72 ? -10.721 2.937 10.665 1.00 91.06 72 GLU A O 1
ATOM 579 N N . GLU A 1 73 ? -8.556 2.911 11.175 1.00 89.69 73 GLU A N 1
ATOM 580 C CA . GLU A 1 73 ? -8.808 2.755 12.607 1.00 89.69 73 GLU A CA 1
ATOM 581 C C . GLU A 1 73 ? -9.428 3.988 13.261 1.00 89.69 73 GLU A C 1
ATOM 583 O O . GLU A 1 73 ? -10.306 3.827 14.106 1.00 89.69 73 GLU A O 1
ATOM 588 N N . VAL A 1 74 ? -8.997 5.194 12.880 1.00 89.25 74 VAL A N 1
ATOM 589 C CA . VAL A 1 74 ? -9.590 6.448 13.373 1.00 89.25 74 VAL A CA 1
ATOM 590 C C . VAL A 1 74 ? -11.041 6.575 12.917 1.00 89.25 74 VAL A C 1
ATOM 592 O O . VAL A 1 74 ? -11.898 6.942 13.710 1.00 89.25 74 VAL A O 1
ATOM 595 N N . ILE A 1 75 ? -11.342 6.223 11.669 1.00 87.06 75 ILE A N 1
ATOM 596 C CA . ILE A 1 75 ? -12.718 6.219 11.161 1.00 87.06 75 ILE A CA 1
ATOM 597 C C . ILE A 1 75 ? -13.539 5.158 11.907 1.00 87.06 75 ILE A C 1
ATOM 599 O O . ILE A 1 75 ? -14.602 5.448 12.444 1.00 87.06 75 ILE A O 1
ATOM 603 N N . ASN A 1 76 ? -13.024 3.933 12.028 1.00 85.94 76 ASN A N 1
ATOM 604 C CA . ASN A 1 76 ? -13.728 2.840 12.699 1.00 85.94 76 ASN A CA 1
ATOM 605 C C . ASN A 1 76 ? -13.935 3.079 14.202 1.00 85.94 76 ASN A C 1
ATOM 607 O O . ASN A 1 76 ? -14.896 2.561 14.772 1.00 85.94 76 ASN A O 1
ATOM 611 N N . SER A 1 77 ? -13.061 3.836 14.872 1.00 83.56 77 SER A N 1
ATOM 612 C CA . SER A 1 77 ? -13.229 4.149 16.295 1.00 83.56 77 SER A CA 1
ATOM 613 C C . SER A 1 77 ? -14.453 5.034 16.553 1.00 83.56 77 SER A C 1
ATOM 615 O O . SER A 1 77 ? -15.087 4.881 17.598 1.00 83.56 77 SER A O 1
ATOM 617 N N . GLN A 1 78 ? -14.852 5.863 15.581 1.00 79.81 78 GLN A N 1
ATOM 618 C CA . GLN A 1 78 ? -16.064 6.686 15.656 1.00 79.81 78 GLN A CA 1
ATOM 619 C C . GLN A 1 78 ? -17.341 5.833 15.691 1.00 79.81 78 GLN A C 1
ATOM 621 O O . GLN A 1 78 ? -18.300 6.199 16.362 1.00 79.81 78 GLN A O 1
ATOM 626 N N . PHE A 1 79 ? -17.338 4.667 15.039 1.00 79.00 79 PHE A N 1
ATOM 627 C CA . PHE A 1 79 ? -18.496 3.765 14.978 1.00 79.00 79 PHE A CA 1
ATOM 628 C C . PHE A 1 79 ? -18.519 2.701 16.085 1.00 79.00 79 PHE A C 1
ATOM 630 O O . PHE A 1 79 ? -19.556 2.094 16.341 1.00 79.00 79 PHE A O 1
ATOM 637 N N . ARG A 1 80 ? -17.386 2.446 16.752 1.00 69.19 80 ARG A N 1
ATOM 638 C CA . ARG A 1 80 ? -17.286 1.431 17.820 1.00 69.19 80 ARG A CA 1
ATOM 639 C C . ARG A 1 80 ? -17.869 1.885 19.150 1.00 69.19 80 ARG A C 1
ATOM 641 O O . ARG A 1 80 ? -18.259 1.040 19.951 1.00 69.19 80 ARG A O 1
ATOM 648 N N . ASN A 1 81 ? -17.922 3.190 19.395 1.00 59.47 81 ASN A N 1
ATOM 649 C CA . ASN A 1 81 ? -18.558 3.725 20.585 1.00 59.47 81 ASN A CA 1
ATOM 650 C C . ASN A 1 81 ? -20.051 3.915 20.302 1.00 59.47 81 ASN A C 1
ATOM 652 O O . ASN A 1 81 ? -20.400 4.765 19.483 1.00 59.47 81 ASN A O 1
ATOM 656 N N . PRO A 1 82 ? -20.945 3.168 20.980 1.00 62.97 82 PRO A N 1
ATOM 657 C CA . PRO A 1 82 ? -22.360 3.483 20.927 1.00 62.97 82 PRO A CA 1
ATOM 658 C C . PRO A 1 82 ? -22.522 4.933 21.389 1.00 62.97 82 PRO A C 1
ATOM 660 O O . PRO A 1 82 ? -21.996 5.295 22.450 1.00 62.97 82 PRO A O 1
ATOM 663 N N . SER A 1 83 ? -23.226 5.758 20.607 1.00 68.00 83 SER A N 1
ATOM 664 C CA . SER A 1 83 ? -23.542 7.132 21.004 1.00 68.00 83 SER A CA 1
ATOM 665 C C . SER A 1 83 ? -24.169 7.138 22.402 1.00 68.00 83 SER A C 1
ATOM 667 O O . SER A 1 83 ? -24.828 6.167 22.791 1.00 68.00 83 SER A O 1
ATOM 669 N N . ILE A 1 84 ? -23.989 8.220 23.165 1.00 65.38 84 ILE A N 1
ATOM 670 C CA . ILE A 1 84 ? -24.623 8.379 24.487 1.00 65.38 84 ILE A CA 1
ATOM 671 C C . ILE A 1 84 ? -26.132 8.099 24.382 1.00 65.38 84 ILE A C 1
ATOM 673 O O . ILE A 1 84 ? -26.675 7.376 25.210 1.00 65.38 84 ILE A O 1
ATOM 677 N N . PHE A 1 85 ? -26.765 8.538 23.288 1.00 60.75 85 PHE A N 1
ATOM 678 C CA . PHE A 1 85 ? -28.152 8.219 22.946 1.00 60.75 85 PHE A CA 1
ATOM 679 C C . PHE A 1 85 ? -28.429 6.718 22.851 1.00 60.75 85 PHE A C 1
ATOM 681 O O . PHE A 1 85 ? -29.384 6.240 23.448 1.00 60.75 85 PHE A O 1
ATOM 688 N N . SER A 1 86 ? -27.593 5.941 22.163 1.00 67.62 86 SER A N 1
ATOM 689 C CA . SER A 1 86 ? -27.784 4.486 22.070 1.00 67.62 86 SER A CA 1
ATOM 690 C C . SER A 1 86 ? -27.555 3.755 23.403 1.00 67.62 86 SER A C 1
ATOM 692 O O . SER A 1 86 ? -28.188 2.728 23.651 1.00 67.62 86 SER A O 1
ATOM 694 N N . LYS A 1 87 ? -26.693 4.283 24.288 1.00 70.12 87 LYS A N 1
ATOM 695 C CA . LYS A 1 87 ? -26.532 3.768 25.659 1.00 70.12 87 LYS A CA 1
ATOM 696 C C . LYS A 1 87 ? -27.749 4.106 26.523 1.00 70.12 87 LYS A C 1
ATOM 698 O O . LYS A 1 87 ? -28.246 3.221 27.212 1.00 70.12 87 LYS A O 1
ATOM 703 N N . ALA A 1 88 ? -28.254 5.336 26.433 1.00 67.94 88 ALA A N 1
ATOM 704 C CA . ALA A 1 88 ? -29.458 5.780 27.132 1.00 67.94 88 ALA A CA 1
ATOM 705 C C . ALA A 1 88 ? -30.705 5.011 26.666 1.00 67.94 88 ALA A C 1
ATOM 707 O O . ALA A 1 88 ? -31.472 4.535 27.494 1.00 67.94 88 ALA A O 1
ATOM 708 N N . LEU A 1 89 ? -30.862 4.789 25.357 1.00 72.69 89 LEU A N 1
ATOM 709 C CA . LEU A 1 89 ? -31.965 4.009 24.791 1.00 72.69 89 LEU A CA 1
ATOM 710 C C . LEU A 1 89 ? -31.911 2.542 25.243 1.00 72.69 89 LEU A C 1
ATOM 712 O O . LEU A 1 89 ? -32.934 1.973 25.604 1.00 72.69 89 LEU A O 1
ATOM 716 N N . LYS A 1 90 ? -30.715 1.933 25.280 1.00 74.75 90 LYS A N 1
ATOM 717 C CA . LYS A 1 90 ? -30.525 0.577 25.826 1.00 74.75 90 LYS A CA 1
ATOM 718 C C . LYS A 1 90 ? -30.809 0.502 27.324 1.00 74.75 90 LYS A C 1
ATOM 720 O O . LYS A 1 90 ? -31.324 -0.514 27.776 1.00 74.75 90 LYS A O 1
ATOM 725 N N . PHE A 1 91 ? -30.471 1.541 28.086 1.00 76.56 91 PHE A N 1
ATOM 726 C CA . PHE A 1 91 ? -30.786 1.620 29.511 1.00 76.56 91 PHE A CA 1
ATOM 727 C C . PHE A 1 91 ? -32.299 1.729 29.737 1.00 76.56 91 PHE A C 1
ATOM 729 O O . PHE A 1 91 ? -32.852 0.926 30.480 1.00 76.56 91 PHE A O 1
ATOM 736 N N . LEU A 1 92 ? -32.980 2.631 29.022 1.00 74.75 92 LEU A N 1
ATOM 737 C CA . LEU A 1 92 ? -34.439 2.780 29.070 1.00 74.75 92 LEU A CA 1
ATOM 738 C C . LEU A 1 92 ? -35.159 1.496 28.644 1.00 74.75 92 LEU A C 1
ATOM 740 O O . LEU A 1 92 ? -36.035 1.017 29.354 1.00 74.75 92 LEU A O 1
ATOM 744 N N . ALA A 1 93 ? -34.739 0.876 27.539 1.00 75.62 93 ALA A N 1
ATOM 745 C CA . ALA A 1 93 ? -35.306 -0.389 27.075 1.00 75.62 93 ALA A CA 1
ATOM 746 C C . ALA A 1 93 ? -35.094 -1.549 28.065 1.00 75.62 93 ALA A C 1
ATOM 748 O O . ALA A 1 93 ? -35.865 -2.504 28.061 1.00 75.62 93 ALA A O 1
ATOM 749 N N . LYS A 1 94 ? -34.054 -1.483 28.906 1.00 76.50 94 LYS A N 1
ATOM 750 C CA . LYS A 1 94 ? -33.791 -2.462 29.967 1.00 76.50 94 LYS A CA 1
ATOM 751 C C . LYS A 1 94 ? -34.540 -2.144 31.266 1.00 76.50 94 LYS A C 1
ATOM 753 O O . LYS A 1 94 ? -34.780 -3.063 32.027 1.00 76.50 94 LYS A O 1
ATOM 758 N N . ALA A 1 95 ? -34.892 -0.881 31.510 1.00 74.75 95 ALA A N 1
ATOM 759 C CA . ALA A 1 95 ? -35.668 -0.443 32.672 1.00 74.75 95 ALA A CA 1
ATOM 760 C C . ALA A 1 95 ? -37.186 -0.642 32.501 1.00 74.75 95 ALA A C 1
ATOM 762 O O . ALA A 1 95 ? -37.909 -0.692 33.487 1.00 74.75 95 ALA A O 1
ATOM 763 N N . ILE A 1 96 ? -37.667 -0.737 31.256 1.00 72.19 96 ILE A N 1
ATOM 764 C CA . ILE A 1 96 ? -39.078 -1.007 30.919 1.00 72.19 96 ILE A CA 1
ATOM 765 C C . ILE A 1 96 ? -39.385 -2.523 30.917 1.00 72.19 96 ILE A C 1
ATOM 767 O O . ILE A 1 96 ? -40.545 -2.919 30.844 1.00 72.19 96 ILE A O 1
ATOM 771 N N . ARG A 1 97 ? -38.356 -3.374 30.989 1.00 50.44 97 ARG A N 1
ATOM 772 C CA . ARG A 1 97 ? -38.466 -4.836 30.997 1.00 50.44 97 ARG A CA 1
ATOM 773 C C . ARG A 1 97 ? -38.315 -5.382 32.408 1.00 50.44 97 ARG A C 1
ATOM 775 O O . ARG A 1 97 ? -38.983 -6.396 32.690 1.00 50.44 97 ARG A O 1
#

Secondary structure (DSSP, 8-state):
--HHHHHHHHHHHHHHHHHHHTS-GGG--SHHHHHHHHHHHHHH----S-HHHHHHHHHHHHHHHHHHHHHHHHHHHHHHS--HHHHHHHHHHHH--

Sequence (97 aa):
MSKIGRMYNAVISAAYDRRFVSKNPKNLKTPIDLKFHESLVKTTGPSTNNPIQAAKSFFKAYKLNSLRLLREEVINSQFRNPSIFSKALKFLAKAIR

Foldseek 3Di:
DDPVVLLVVLLVQLVVLLVLLPDDLVPVPDPVSNVSNVVLCVQLNHDDPDVVSSVSSSVSSSVVSSVVVVVVVVVVVVVVDDPPVNVVVVVVVVVVD

pLDDT: mean 88.56, std 10.78, range [50.44, 97.94]

Radius of gyration: 20.33 Å; chains: 1; bounding box: 56×16×54 Å